Protein AF-A0A0T6AU82-F1 (afdb_monomer_lite)

InterPro domains:
  IPR011993 PH-like domain superfamily [G3DSA:2.30.29.30] (1-112)

Structure (mmCIF, N/CA/C/O backbone):
data_AF-A0A0T6AU82-F1
#
_entry.id   AF-A0A0T6AU82-F1
#
loop_
_atom_site.group_PDB
_atom_site.id
_atom_site.type_symbol
_atom_site.label_atom_id
_atom_site.label_alt_id
_atom_site.label_comp_id
_atom_site.label_asym_id
_atom_site.label_entity_id
_atom_site.label_seq_id
_atom_site.pdbx_PDB_ins_code
_atom_site.Cartn_x
_atom_site.Cartn_y
_atom_site.Cartn_z
_atom_site.occupancy
_atom_site.B_iso_or_equiv
_atom_site.auth_seq_id
_atom_site.auth_comp_id
_atom_site.auth_asym_id
_atom_site.auth_atom_id
_atom_site.pdbx_PDB_model_num
ATOM 1 N N . MET A 1 1 ? 14.888 -5.919 2.554 1.00 92.94 1 MET A N 1
ATOM 2 C CA . MET A 1 1 ? 14.999 -5.462 3.966 1.00 92.94 1 MET A CA 1
ATOM 3 C C . MET A 1 1 ? 13.628 -5.002 4.435 1.00 92.94 1 MET A C 1
ATOM 5 O O . MET A 1 1 ? 13.027 -4.230 3.708 1.00 92.94 1 MET A O 1
ATOM 9 N N . ILE A 1 2 ? 13.116 -5.459 5.585 1.00 97.19 2 ILE A N 1
ATOM 10 C CA . ILE A 1 2 ? 11.832 -4.956 6.120 1.00 97.19 2 ILE A CA 1
ATOM 11 C C . ILE A 1 2 ? 12.052 -3.552 6.692 1.00 97.19 2 ILE A C 1
ATOM 13 O O . ILE A 1 2 ? 12.972 -3.360 7.482 1.00 97.19 2 ILE A O 1
ATOM 17 N N . MET A 1 3 ? 11.214 -2.602 6.285 1.00 97.94 3 MET A N 1
ATOM 18 C CA . MET A 1 3 ? 11.259 -1.193 6.695 1.00 97.94 3 MET A CA 1
ATOM 19 C C . MET A 1 3 ? 10.117 -0.839 7.655 1.00 97.94 3 MET A C 1
ATOM 21 O O . MET A 1 3 ? 10.288 -0.011 8.541 1.00 97.94 3 MET A O 1
ATOM 25 N N . PHE A 1 4 ? 8.966 -1.494 7.503 1.00 98.50 4 PHE A N 1
ATOM 26 C CA . PHE A 1 4 ? 7.801 -1.358 8.376 1.00 98.50 4 PHE A CA 1
ATOM 27 C C . PHE A 1 4 ? 7.084 -2.700 8.481 1.00 98.50 4 PHE A C 1
ATOM 29 O O . PHE A 1 4 ? 7.054 -3.446 7.502 1.00 98.50 4 PHE A O 1
ATOM 36 N N . LYS A 1 5 ? 6.491 -3.003 9.638 1.00 98.38 5 LYS A N 1
ATOM 37 C CA . LYS A 1 5 ? 5.640 -4.177 9.840 1.00 98.38 5 LYS A CA 1
ATOM 38 C C . LYS A 1 5 ? 4.655 -3.905 10.968 1.00 98.38 5 LYS A C 1
ATOM 40 O O . LYS A 1 5 ? 5.103 -3.611 12.068 1.00 98.38 5 LYS A O 1
ATOM 45 N N . GLU A 1 6 ? 3.362 -4.073 10.712 1.00 98.50 6 GLU A N 1
ATOM 46 C CA . GLU A 1 6 ? 2.322 -3.873 11.726 1.00 98.50 6 GLU A CA 1
ATOM 47 C C . GLU A 1 6 ? 1.063 -4.697 11.424 1.00 98.50 6 GLU A C 1
ATOM 49 O O . GLU A 1 6 ? 0.884 -5.198 10.308 1.00 98.50 6 GLU A O 1
ATOM 54 N N . ARG A 1 7 ? 0.183 -4.855 12.417 1.00 98.44 7 ARG A N 1
ATOM 55 C CA . ARG A 1 7 ? -1.144 -5.453 12.225 1.00 98.44 7 ARG A CA 1
ATOM 56 C C . ARG A 1 7 ? -2.155 -4.398 11.764 1.00 98.44 7 ARG A C 1
ATOM 58 O O . ARG A 1 7 ? -2.202 -3.296 12.304 1.00 98.44 7 ARG A O 1
ATOM 65 N N . CYS A 1 8 ? -3.000 -4.738 10.793 1.00 98.62 8 CYS A N 1
ATOM 66 C CA . CYS A 1 8 ? -4.079 -3.858 10.333 1.00 98.62 8 CYS A CA 1
ATOM 67 C C . CYS A 1 8 ? -5.270 -4.652 9.771 1.00 98.62 8 CYS A C 1
ATOM 69 O O . CYS A 1 8 ? -5.171 -5.852 9.493 1.00 98.62 8 CYS A O 1
ATOM 71 N N . ALA A 1 9 ? -6.399 -3.969 9.584 1.00 98.62 9 ALA A N 1
ATOM 72 C CA . ALA A 1 9 ? -7.504 -4.451 8.762 1.00 98.62 9 ALA A CA 1
ATOM 73 C C . ALA A 1 9 ? -7.366 -3.886 7.342 1.00 98.62 9 ALA A C 1
ATOM 75 O O . ALA A 1 9 ? -7.184 -2.681 7.176 1.00 98.62 9 ALA A O 1
ATOM 76 N N . LEU A 1 10 ? -7.447 -4.747 6.329 1.00 98.38 10 LEU A N 1
ATOM 77 C CA . LEU A 1 10 ? -7.410 -4.374 4.919 1.00 98.38 10 LEU A CA 1
ATOM 78 C C . LEU A 1 10 ? -8.828 -4.376 4.342 1.00 98.38 10 LEU A C 1
ATOM 80 O O . LEU A 1 10 ? -9.589 -5.327 4.534 1.00 98.38 10 LEU A O 1
ATOM 84 N N . SER A 1 11 ? -9.164 -3.328 3.601 1.00 98.31 11 SER A N 1
ATOM 85 C CA . SER A 1 11 ? -10.382 -3.217 2.797 1.00 98.31 11 SER A CA 1
ATOM 86 C C . SER A 1 11 ? -10.035 -2.803 1.370 1.00 98.31 11 SER A C 1
ATOM 88 O O . SER A 1 11 ? -8.985 -2.211 1.122 1.00 98.31 11 SER A O 1
ATOM 90 N N . GLU A 1 12 ? -10.925 -3.099 0.430 1.00 97.19 12 GLU A N 1
ATOM 91 C CA . GLU A 1 12 ? -10.808 -2.680 -0.965 1.00 97.19 12 GLU A CA 1
ATOM 92 C C . GLU A 1 12 ? -12.061 -1.940 -1.423 1.00 97.19 12 GLU A C 1
ATOM 94 O O . GLU A 1 12 ? -13.161 -2.198 -0.931 1.00 97.19 12 GLU A O 1
ATOM 99 N N . GLN A 1 13 ? -11.906 -1.011 -2.362 1.00 97.31 13 GLN A N 1
ATOM 100 C CA . GLN A 1 13 ? -13.049 -0.309 -2.931 1.00 97.31 13 GLN A CA 1
ATOM 101 C C . GLN A 1 13 ? -13.637 -1.109 -4.097 1.00 97.31 13 GLN A C 1
ATOM 103 O O . GLN A 1 13 ? -12.989 -1.285 -5.128 1.00 97.31 13 GLN A O 1
ATOM 108 N N . VAL A 1 14 ? -14.890 -1.538 -3.961 1.00 95.00 14 VAL A N 1
ATOM 109 C CA . VAL A 1 14 ? -15.662 -2.233 -4.999 1.00 95.00 14 VAL A CA 1
ATOM 110 C C . VAL A 1 14 ? -16.971 -1.481 -5.188 1.00 95.00 14 VAL A C 1
ATOM 112 O O . VAL A 1 14 ? -17.711 -1.288 -4.230 1.00 95.00 14 VAL A O 1
ATOM 115 N N . GLU A 1 15 ? -17.259 -1.046 -6.418 1.00 93.81 15 GLU A N 1
ATOM 116 C CA . GLU A 1 15 ? -18.493 -0.308 -6.753 1.00 93.81 15 GLU A CA 1
ATOM 117 C C . GLU A 1 15 ? -18.695 0.963 -5.898 1.00 93.81 15 GLU A C 1
ATOM 119 O O . GLU A 1 15 ? -19.812 1.328 -5.548 1.00 93.81 15 GLU A O 1
ATOM 124 N N . ASN A 1 16 ? -17.595 1.662 -5.591 1.00 92.12 16 ASN A N 1
ATOM 125 C CA . ASN A 1 16 ? -17.523 2.838 -4.706 1.00 92.12 16 ASN A CA 1
ATOM 126 C C . ASN A 1 16 ? -17.779 2.571 -3.213 1.00 92.12 16 ASN A C 1
ATOM 128 O O . ASN A 1 16 ? -17.798 3.521 -2.431 1.00 92.12 16 ASN A O 1
ATOM 132 N N . GLU A 1 17 ? -17.885 1.311 -2.795 1.00 96.12 17 GLU A N 1
ATOM 133 C CA . GLU A 1 17 ? -18.017 0.923 -1.391 1.00 96.12 17 GLU A CA 1
ATOM 134 C C . GLU A 1 17 ? -16.746 0.234 -0.888 1.00 96.12 17 GLU A C 1
ATOM 136 O O . GLU A 1 17 ? -16.143 -0.575 -1.592 1.00 96.12 17 GLU A O 1
ATOM 141 N N . TRP A 1 18 ? -16.337 0.538 0.345 1.00 97.19 18 TRP A N 1
ATOM 142 C CA . TRP A 1 18 ? -15.238 -0.167 1.004 1.00 97.19 18 TRP A CA 1
ATOM 143 C C . TRP A 1 18 ? -15.731 -1.512 1.529 1.00 97.19 18 TRP A C 1
ATOM 145 O O . TRP A 1 18 ? -16.569 -1.563 2.431 1.00 97.19 18 TRP A O 1
ATOM 155 N N . LYS A 1 19 ? -15.207 -2.602 0.967 1.00 97.81 19 LYS A N 1
ATOM 156 C CA . LYS A 1 19 ? -15.513 -3.971 1.384 1.00 97.81 19 LYS A CA 1
ATOM 157 C C . LYS A 1 19 ? -14.326 -4.545 2.163 1.00 97.81 19 LYS A C 1
ATOM 159 O O . LYS A 1 19 ? -13.186 -4.405 1.713 1.00 97.81 19 LYS A O 1
ATOM 164 N N . PRO A 1 20 ? -14.562 -5.181 3.325 1.00 97.81 20 PRO A N 1
ATOM 165 C CA . PRO A 1 20 ? -13.488 -5.785 4.100 1.00 97.81 20 PRO A CA 1
ATOM 166 C C . PRO A 1 20 ? -12.862 -6.946 3.321 1.00 97.81 20 PRO A C 1
ATOM 168 O O . PRO A 1 20 ? -13.578 -7.790 2.784 1.00 97.81 20 PRO A O 1
ATOM 171 N N . VAL A 1 21 ? -11.530 -6.992 3.290 1.00 96.38 21 VAL A N 1
ATOM 172 C CA . VAL A 1 21 ? -10.755 -8.091 2.699 1.00 96.38 21 VAL A CA 1
ATOM 173 C C . VAL A 1 21 ? -10.372 -9.083 3.794 1.00 96.38 21 VAL A C 1
ATOM 175 O O . VAL A 1 21 ? -10.815 -10.226 3.773 1.00 96.38 21 VAL A O 1
ATOM 178 N N . SER A 1 22 ? -9.563 -8.646 4.765 1.00 97.94 22 SER A N 1
ATOM 179 C CA . SER A 1 22 ? -9.156 -9.447 5.928 1.00 97.94 22 SER A CA 1
ATOM 180 C C . SER A 1 22 ? -8.466 -8.573 6.980 1.00 97.94 22 SER A C 1
ATOM 182 O O . SER A 1 22 ? -8.049 -7.454 6.692 1.00 97.94 22 SER A O 1
ATOM 184 N N . SER A 1 23 ? -8.274 -9.109 8.183 1.00 98.19 23 SER A N 1
ATOM 185 C CA . SER A 1 23 ? -7.271 -8.617 9.135 1.00 98.19 23 SER A CA 1
ATOM 186 C C . SER A 1 23 ? -5.997 -9.448 9.023 1.00 98.19 23 SER A C 1
ATOM 188 O O . SER A 1 23 ? -6.044 -10.630 8.675 1.00 98.19 23 SER A O 1
ATOM 190 N N . GLY A 1 24 ? -4.853 -8.827 9.285 1.00 98.38 24 GLY A N 1
ATOM 191 C CA . GLY A 1 24 ? -3.575 -9.484 9.061 1.00 98.38 24 GLY A CA 1
ATOM 192 C C . GLY A 1 24 ? -2.386 -8.575 9.311 1.00 98.38 24 GLY A C 1
ATOM 193 O O . GLY A 1 24 ? -2.481 -7.582 10.032 1.00 98.38 24 GLY A O 1
ATOM 194 N N . THR A 1 25 ? -1.253 -8.945 8.729 1.00 98.62 25 THR A N 1
ATOM 195 C CA . THR A 1 25 ? 0.005 -8.209 8.856 1.00 98.62 25 THR A CA 1
ATOM 196 C C . THR A 1 25 ? 0.330 -7.510 7.548 1.00 98.62 25 THR A C 1
ATOM 198 O O . THR A 1 25 ? 0.406 -8.163 6.507 1.00 98.62 25 THR A O 1
ATOM 201 N N . ILE A 1 26 ? 0.588 -6.207 7.621 1.00 98.62 26 ILE A N 1
ATOM 202 C CA . ILE A 1 26 ? 1.123 -5.410 6.519 1.00 98.62 26 ILE A CA 1
ATOM 203 C C . ILE A 1 26 ? 2.604 -5.128 6.759 1.00 98.62 26 ILE A C 1
ATOM 205 O O . ILE A 1 26 ? 3.030 -4.917 7.896 1.00 98.62 26 ILE A O 1
ATOM 209 N N . PHE A 1 27 ? 3.407 -5.117 5.703 1.00 97.44 27 PHE A N 1
ATOM 210 C CA . PHE A 1 27 ? 4.796 -4.686 5.776 1.00 97.44 27 PHE A CA 1
ATOM 211 C C . PHE A 1 27 ? 5.227 -3.944 4.517 1.00 97.44 27 PHE A C 1
ATOM 213 O O . PHE A 1 27 ? 4.763 -4.234 3.416 1.00 97.44 27 PHE A O 1
ATOM 220 N N . ILE A 1 28 ? 6.148 -2.998 4.702 1.00 98.50 28 ILE A N 1
ATOM 221 C CA . ILE A 1 28 ? 6.897 -2.371 3.612 1.00 98.50 28 ILE A CA 1
ATOM 222 C C . ILE A 1 28 ? 8.301 -2.948 3.638 1.00 98.50 28 ILE A C 1
ATOM 224 O O . ILE A 1 28 ? 8.930 -3.018 4.700 1.00 98.50 28 ILE A O 1
ATOM 228 N N . TYR A 1 29 ? 8.802 -3.369 2.483 1.00 98.19 29 TYR A N 1
ATOM 229 C CA . TYR A 1 29 ? 10.158 -3.880 2.367 1.00 98.19 29 TYR A CA 1
ATOM 230 C C . TYR A 1 29 ? 10.853 -3.395 1.101 1.00 98.19 29 TYR A C 1
ATOM 232 O O . TYR A 1 29 ? 10.232 -3.221 0.057 1.00 98.19 29 TYR A O 1
ATOM 240 N N . TYR A 1 30 ? 12.168 -3.226 1.209 1.00 97.50 30 TYR A N 1
ATOM 241 C CA . TYR A 1 30 ? 13.058 -3.016 0.076 1.00 97.50 30 TYR A CA 1
ATOM 242 C C . TYR A 1 30 ? 13.340 -4.343 -0.634 1.00 97.50 30 TYR A C 1
ATOM 244 O O . TYR A 1 30 ? 13.784 -5.308 0.010 1.00 97.50 30 TYR A O 1
ATOM 252 N N . ASP A 1 31 ? 13.076 -4.362 -1.935 1.00 95.56 31 ASP A N 1
ATOM 253 C CA . ASP A 1 31 ? 13.262 -5.464 -2.868 1.00 95.56 31 ASP A CA 1
ATOM 254 C C . ASP A 1 31 ? 14.539 -5.223 -3.687 1.00 95.56 31 ASP A C 1
ATOM 256 O O . ASP A 1 31 ? 14.605 -4.338 -4.541 1.00 95.56 31 ASP A O 1
ATOM 260 N N . ASN A 1 32 ? 15.570 -6.020 -3.397 1.00 94.12 32 ASN A N 1
ATOM 261 C CA . ASN A 1 32 ? 16.891 -5.876 -4.007 1.00 94.12 32 ASN A CA 1
ATOM 262 C C . ASN A 1 32 ? 16.913 -6.255 -5.495 1.00 94.12 32 ASN A C 1
ATOM 264 O O . ASN A 1 32 ? 17.872 -5.899 -6.172 1.00 94.12 32 ASN A O 1
ATOM 268 N N . GLU A 1 33 ? 15.925 -7.003 -5.995 1.00 91.94 33 GLU A N 1
ATOM 269 C CA . GLU A 1 33 ? 15.915 -7.446 -7.396 1.00 91.94 33 GLU A CA 1
ATOM 270 C C . GLU A 1 33 ? 15.528 -6.307 -8.339 1.00 91.94 33 GLU A C 1
ATOM 272 O O . GLU A 1 33 ? 16.062 -6.194 -9.440 1.00 91.94 33 GLU A O 1
ATOM 277 N N . ILE A 1 34 ? 14.631 -5.437 -7.877 1.00 90.56 34 ILE A N 1
ATOM 278 C CA . ILE A 1 34 ? 14.127 -4.283 -8.631 1.00 90.56 34 ILE A CA 1
ATOM 279 C C . ILE A 1 34 ? 14.660 -2.948 -8.099 1.00 90.56 34 ILE A C 1
ATOM 281 O O . ILE A 1 34 ? 14.284 -1.897 -8.606 1.00 90.56 34 ILE A O 1
ATOM 285 N N . TYR A 1 35 ? 15.496 -2.985 -7.057 1.00 93.94 35 TYR A N 1
ATOM 286 C CA . TYR A 1 35 ? 16.026 -1.818 -6.343 1.00 93.94 35 TYR A CA 1
ATOM 287 C C . TYR A 1 35 ? 14.949 -0.839 -5.832 1.00 93.94 35 TYR A C 1
ATOM 289 O O . TYR A 1 35 ? 15.209 0.349 -5.640 1.00 93.94 35 TYR A O 1
ATOM 297 N N . GLY A 1 36 ? 13.747 -1.353 -5.568 1.00 96.12 36 GLY A N 1
ATOM 298 C CA . GLY A 1 36 ? 12.558 -0.595 -5.183 1.00 96.12 36 GLY A CA 1
ATOM 299 C C . GLY A 1 36 ? 11.948 -1.086 -3.875 1.00 96.12 36 GLY A C 1
ATOM 300 O O . GLY A 1 36 ? 12.542 -1.880 -3.146 1.00 96.12 36 GLY A O 1
ATOM 301 N N . THR A 1 37 ? 10.738 -0.626 -3.564 1.00 97.81 37 THR A N 1
ATOM 302 C CA . THR A 1 37 ? 10.022 -1.040 -2.349 1.00 97.81 37 THR A CA 1
ATOM 303 C C . THR A 1 37 ? 8.638 -1.579 -2.664 1.00 97.81 37 THR A C 1
ATOM 305 O O . THR A 1 37 ? 8.020 -1.218 -3.664 1.00 97.81 37 THR A O 1
ATOM 308 N N . ARG A 1 38 ? 8.152 -2.472 -1.805 1.00 97.38 38 ARG A N 1
ATOM 309 C CA . ARG A 1 38 ? 6.839 -3.100 -1.940 1.00 97.38 38 ARG A CA 1
ATOM 310 C C . ARG A 1 38 ? 6.041 -2.990 -0.654 1.00 97.38 38 ARG A C 1
ATOM 312 O O . ARG A 1 38 ? 6.612 -3.117 0.430 1.00 97.38 38 ARG A O 1
ATOM 319 N N . ILE A 1 39 ? 4.730 -2.821 -0.794 1.00 98.06 39 ILE A N 1
ATOM 320 C CA . ILE A 1 39 ? 3.749 -3.050 0.271 1.00 98.06 39 ILE A CA 1
ATOM 321 C C . ILE A 1 39 ? 3.255 -4.485 0.112 1.00 98.06 39 ILE A C 1
ATOM 323 O O . ILE A 1 39 ? 2.872 -4.900 -0.979 1.00 98.06 39 ILE A O 1
ATOM 327 N N . ASN A 1 40 ? 3.251 -5.257 1.189 1.00 97.31 40 ASN A N 1
ATOM 328 C CA . ASN A 1 40 ? 2.681 -6.595 1.193 1.00 97.31 40 ASN A CA 1
ATOM 329 C C . ASN A 1 40 ? 1.737 -6.755 2.375 1.00 97.31 40 ASN A C 1
ATOM 331 O O . ASN A 1 40 ? 2.027 -6.273 3.470 1.00 97.31 40 ASN A O 1
ATOM 335 N N . PHE A 1 41 ? 0.624 -7.441 2.144 1.00 98.06 41 PHE A N 1
ATOM 336 C CA . PHE A 1 41 ? -0.318 -7.808 3.189 1.00 98.06 41 PHE A CA 1
ATOM 337 C C . PHE A 1 41 ? -0.614 -9.301 3.119 1.00 98.06 41 PHE A C 1
ATOM 339 O O . PHE A 1 41 ? -0.993 -9.814 2.058 1.00 98.06 41 PHE A O 1
ATOM 346 N N . SER A 1 42 ? -0.542 -9.952 4.278 1.00 97.62 42 SER A N 1
ATOM 347 C CA . SER A 1 42 ? -0.971 -11.335 4.463 1.00 97.62 42 SER A CA 1
ATOM 348 C C . SER A 1 42 ? -1.978 -11.450 5.595 1.00 97.62 42 SER A C 1
ATOM 350 O O . SER A 1 42 ? -1.839 -10.785 6.624 1.00 97.62 42 SER A O 1
ATOM 352 N N . ASP A 1 43 ? -2.970 -12.318 5.425 1.00 97.44 43 ASP A N 1
ATOM 353 C CA . ASP A 1 43 ? -3.901 -12.665 6.498 1.00 97.44 43 ASP A CA 1
ATOM 354 C C . ASP A 1 43 ? -3.240 -13.522 7.599 1.00 97.44 43 ASP A C 1
ATOM 356 O O . ASP A 1 43 ? -2.061 -13.883 7.531 1.00 97.44 43 ASP A O 1
ATOM 360 N N . ASP A 1 44 ? -4.007 -13.871 8.633 1.00 95.94 44 ASP A N 1
ATOM 361 C CA . ASP A 1 44 ? -3.532 -14.718 9.738 1.00 95.94 44 ASP A CA 1
ATOM 362 C C . ASP A 1 44 ? -3.211 -16.169 9.316 1.00 95.94 44 ASP A C 1
ATOM 364 O O . ASP A 1 44 ? -2.554 -16.904 10.057 1.00 95.94 44 ASP A O 1
ATOM 368 N N . CYS A 1 45 ? -3.632 -16.590 8.119 1.00 96.12 45 CYS A N 1
ATOM 369 C CA . CYS A 1 45 ? -3.263 -17.865 7.506 1.00 96.12 45 CYS A CA 1
ATOM 370 C C . CYS A 1 45 ? -1.991 -17.760 6.642 1.00 96.12 45 CYS A C 1
ATOM 372 O O . CYS A 1 45 ? -1.571 -18.760 6.058 1.00 96.12 45 CYS A O 1
ATOM 374 N N . ASN A 1 46 ? -1.342 -16.591 6.609 1.00 93.50 46 ASN A N 1
ATOM 375 C CA . ASN A 1 46 ? -0.201 -16.248 5.756 1.00 93.50 46 ASN A CA 1
ATOM 376 C C . ASN A 1 46 ? -0.511 -16.276 4.248 1.00 93.50 46 ASN A C 1
ATOM 378 O O . ASN A 1 46 ? 0.405 -16.409 3.434 1.00 93.50 46 ASN A O 1
ATOM 382 N N . VAL A 1 47 ? -1.780 -16.138 3.859 1.00 95.25 47 VAL A N 1
ATOM 383 C CA . VAL A 1 47 ? -2.165 -15.956 2.457 1.00 95.25 47 VAL A CA 1
ATOM 384 C C . VAL A 1 47 ? -1.901 -14.505 2.074 1.00 95.25 47 VAL A C 1
ATOM 386 O O . VAL A 1 47 ? -2.413 -13.589 2.713 1.00 95.25 47 VAL A O 1
ATOM 389 N N . VAL A 1 48 ? -1.106 -14.292 1.023 1.00 94.81 48 VAL A N 1
ATOM 390 C CA . VAL A 1 48 ? -0.803 -12.954 0.496 1.00 94.81 48 VAL A CA 1
ATOM 391 C C . VAL A 1 48 ? -2.015 -12.424 -0.268 1.00 94.81 48 VAL A C 1
ATOM 393 O O . VAL A 1 48 ? -2.397 -12.982 -1.295 1.00 94.81 48 VAL A O 1
ATOM 396 N N . LEU A 1 49 ? -2.602 -11.328 0.211 1.00 95.06 49 LEU A N 1
ATOM 397 C CA . LEU A 1 49 ? -3.795 -10.701 -0.384 1.00 95.06 49 LEU A CA 1
ATOM 398 C C . LEU A 1 49 ? -3.497 -9.350 -1.049 1.00 95.06 49 LEU A C 1
ATOM 400 O O . LEU A 1 49 ? -4.333 -8.826 -1.793 1.00 95.06 49 LEU A O 1
ATOM 404 N N . SER A 1 50 ? -2.306 -8.798 -0.805 1.00 95.19 50 SER A N 1
ATOM 405 C CA . SER A 1 50 ? -1.779 -7.631 -1.510 1.00 95.19 50 SER A CA 1
ATOM 406 C C . SER A 1 50 ? -0.265 -7.737 -1.678 1.00 95.19 50 SER A C 1
ATOM 408 O O . SER A 1 50 ? 0.445 -8.197 -0.781 1.00 95.19 50 SER A O 1
ATOM 410 N N . ASN A 1 51 ? 0.210 -7.325 -2.849 1.00 95.12 51 ASN A N 1
ATOM 411 C CA . ASN A 1 51 ? 1.620 -7.181 -3.185 1.00 95.12 51 ASN A CA 1
ATOM 412 C C . ASN A 1 51 ? 1.744 -6.014 -4.165 1.00 95.12 51 ASN A C 1
ATOM 414 O O . ASN A 1 51 ? 1.665 -6.199 -5.382 1.00 95.12 51 ASN A O 1
ATOM 418 N N . THR A 1 52 ? 1.886 -4.823 -3.600 1.00 95.56 52 THR A N 1
ATOM 419 C CA . THR A 1 52 ? 1.982 -3.554 -4.308 1.00 95.56 52 THR A CA 1
ATOM 420 C C . THR A 1 52 ? 3.440 -3.204 -4.565 1.00 95.56 52 THR A C 1
ATOM 422 O O . THR A 1 52 ? 4.236 -3.188 -3.625 1.00 95.56 52 THR A O 1
ATOM 425 N N . LEU A 1 53 ? 3.796 -2.847 -5.797 1.00 96.00 53 LEU A N 1
ATOM 426 C CA . LEU A 1 53 ? 5.041 -2.129 -6.069 1.00 96.00 53 LEU A CA 1
ATOM 427 C C . LEU A 1 53 ? 4.830 -0.638 -5.783 1.00 96.00 53 LEU A C 1
ATOM 429 O O . LEU A 1 53 ? 3.896 -0.043 -6.307 1.00 96.00 53 LEU A O 1
ATOM 433 N N . ILE A 1 54 ? 5.686 -0.022 -4.964 1.00 97.44 54 ILE A N 1
ATOM 434 C CA . ILE A 1 54 ? 5.670 1.434 -4.794 1.00 97.44 54 ILE A CA 1
ATOM 435 C C . ILE A 1 54 ? 6.427 2.047 -5.977 1.00 97.44 54 ILE A C 1
ATOM 437 O O . ILE A 1 54 ? 7.649 1.924 -6.065 1.00 97.44 54 ILE A O 1
ATOM 441 N N . GLY A 1 55 ? 5.688 2.685 -6.882 1.00 96.31 55 GLY A N 1
ATOM 442 C CA . GLY A 1 55 ? 6.209 3.454 -8.010 1.00 96.31 55 GLY A CA 1
ATOM 443 C C . GLY A 1 55 ? 5.942 4.954 -7.872 1.00 96.31 55 GLY A C 1
ATOM 444 O O . GLY A 1 55 ? 5.260 5.411 -6.954 1.00 96.31 55 GLY A O 1
ATOM 445 N N . LEU A 1 56 ? 6.448 5.733 -8.828 1.00 95.75 56 LEU A N 1
ATOM 446 C CA . LEU A 1 56 ? 6.282 7.191 -8.907 1.00 95.75 56 LEU A CA 1
ATOM 447 C C . LEU A 1 56 ? 4.821 7.650 -8.991 1.00 95.75 56 LEU A C 1
ATOM 449 O O . LEU A 1 56 ? 4.484 8.760 -8.586 1.00 95.75 56 LEU A O 1
ATOM 453 N N . ASN A 1 57 ? 3.962 6.802 -9.547 1.00 94.00 57 ASN A N 1
ATOM 454 C CA . ASN A 1 57 ? 2.530 7.022 -9.711 1.00 94.00 57 ASN A CA 1
ATOM 455 C C . ASN A 1 57 ? 1.688 6.356 -8.613 1.00 94.00 57 ASN A C 1
ATOM 457 O O . ASN A 1 57 ? 0.461 6.423 -8.674 1.00 94.00 57 ASN A O 1
ATOM 461 N N . THR A 1 58 ? 2.311 5.715 -7.621 1.00 94.44 58 THR A N 1
ATOM 462 C CA . THR A 1 58 ? 1.586 5.229 -6.449 1.00 94.44 58 THR A CA 1
ATOM 463 C C . THR A 1 58 ? 1.259 6.420 -5.557 1.00 94.44 58 THR A C 1
ATOM 465 O O . THR A 1 58 ? 2.147 7.087 -5.027 1.00 94.44 58 THR A O 1
ATOM 468 N N . GLU A 1 59 ? -0.027 6.683 -5.353 1.00 93.06 59 GLU A N 1
ATOM 469 C CA . GLU A 1 59 ? -0.491 7.737 -4.455 1.00 93.06 59 GLU A CA 1
ATOM 470 C C . GLU A 1 59 ? -1.077 7.124 -3.185 1.00 93.06 59 GLU A C 1
ATOM 472 O O . GLU A 1 59 ? -1.945 6.253 -3.252 1.00 93.06 59 GLU A O 1
ATOM 477 N N . MET A 1 60 ? -0.639 7.614 -2.022 1.00 98.00 60 MET A N 1
ATOM 478 C CA . MET A 1 60 ? -1.220 7.270 -0.726 1.00 98.00 60 MET A CA 1
ATOM 479 C C . MET A 1 60 ? -1.749 8.523 -0.033 1.00 98.00 60 MET A C 1
ATOM 481 O O . MET A 1 60 ? -1.111 9.576 -0.042 1.00 98.00 60 MET A O 1
ATOM 485 N N . LYS A 1 61 ? -2.909 8.393 0.606 1.00 98.25 61 LYS A N 1
ATOM 486 C CA . LYS A 1 61 ? -3.500 9.388 1.504 1.00 98.25 61 LYS A CA 1
ATOM 487 C C . LYS A 1 61 ? -3.600 8.793 2.901 1.00 98.25 61 LYS A C 1
ATOM 489 O O . LYS A 1 61 ? -3.913 7.614 3.036 1.00 98.25 61 LYS A O 1
ATOM 494 N N . ILE A 1 62 ? -3.393 9.621 3.917 1.00 98.44 62 ILE A N 1
ATOM 495 C CA . ILE A 1 62 ? -3.578 9.265 5.325 1.00 98.44 62 ILE A CA 1
ATOM 496 C C . ILE A 1 62 ? -4.667 10.143 5.948 1.00 98.44 62 ILE A C 1
ATOM 498 O O . ILE A 1 62 ? -4.759 11.338 5.660 1.00 98.44 62 ILE A O 1
ATOM 502 N N . SER A 1 63 ? -5.504 9.545 6.792 1.00 98.12 63 SER A N 1
ATOM 503 C CA . SER A 1 63 ? -6.461 10.242 7.648 1.00 98.12 63 SER A CA 1
ATOM 504 C C . SER A 1 63 ? -6.648 9.442 8.934 1.00 98.12 63 SER A C 1
ATOM 506 O O . SER A 1 63 ? -7.087 8.296 8.876 1.00 98.12 63 SER A O 1
ATOM 508 N N . GLN A 1 64 ? -6.313 10.040 10.083 1.00 97.81 64 GLN A N 1
ATOM 509 C CA . GLN A 1 64 ? -6.313 9.350 11.380 1.00 97.81 64 GLN A CA 1
ATOM 510 C C . GLN A 1 64 ? -5.470 8.063 11.307 1.00 97.81 64 GLN A C 1
ATOM 512 O O . GLN A 1 64 ? -4.338 8.079 10.833 1.00 97.81 64 GLN A O 1
ATOM 517 N N . ASN A 1 65 ? -6.040 6.935 11.717 1.00 98.56 65 ASN A N 1
ATOM 518 C CA . ASN A 1 65 ? -5.432 5.612 11.703 1.00 98.56 65 ASN A CA 1
ATOM 519 C C . ASN A 1 65 ? -5.597 4.871 10.362 1.00 98.56 65 ASN A C 1
ATOM 521 O O . ASN A 1 65 ? -5.452 3.648 10.321 1.00 98.56 65 ASN A O 1
ATOM 525 N N . VAL A 1 66 ? -5.942 5.565 9.274 1.00 98.69 66 VAL A N 1
ATOM 526 C CA . VAL A 1 66 ? -6.271 4.944 7.986 1.00 98.69 66 VAL A CA 1
ATOM 527 C C . VAL A 1 66 ? -5.382 5.471 6.864 1.00 98.69 66 VAL A C 1
ATOM 529 O O . VAL A 1 66 ? -5.340 6.673 6.603 1.00 98.69 66 VAL A O 1
ATOM 532 N N . CYS A 1 67 ? -4.749 4.554 6.131 1.00 98.75 67 CYS A N 1
ATOM 533 C CA . CYS A 1 67 ? -4.013 4.845 4.901 1.00 98.75 67 CYS A CA 1
ATOM 534 C C . CYS A 1 67 ? -4.726 4.224 3.699 1.00 98.75 67 CYS A C 1
ATOM 536 O O . CYS A 1 67 ? -5.114 3.060 3.733 1.00 98.75 67 CYS A O 1
ATOM 538 N N . THR A 1 68 ? -4.909 4.998 2.632 1.00 98.56 68 THR A N 1
ATOM 539 C CA . THR A 1 68 ? -5.575 4.576 1.391 1.00 98.56 68 THR A CA 1
ATOM 540 C C . THR A 1 68 ? -4.641 4.791 0.213 1.00 98.56 68 THR A C 1
ATOM 542 O O . THR A 1 68 ? -4.083 5.880 0.096 1.00 98.56 68 THR A O 1
ATOM 545 N N . TRP A 1 69 ? -4.483 3.799 -0.661 1.00 97.75 69 TRP A N 1
ATOM 546 C CA . TRP A 1 69 ? -3.654 3.915 -1.861 1.00 97.75 69 TRP A CA 1
ATOM 547 C C . TRP A 1 69 ? -4.290 3.248 -3.076 1.00 97.75 69 TRP A C 1
ATOM 549 O O . TRP A 1 69 ? -5.126 2.351 -2.952 1.00 97.75 69 TRP A O 1
ATOM 559 N N . THR A 1 70 ? -3.868 3.703 -4.252 1.00 94.31 70 THR A N 1
ATOM 560 C CA . THR A 1 70 ? -4.236 3.121 -5.544 1.00 94.31 70 THR A CA 1
ATOM 561 C C . THR A 1 70 ? -2.974 2.639 -6.235 1.00 94.31 70 THR A C 1
ATOM 563 O O . THR A 1 70 ? -2.028 3.412 -6.396 1.00 94.31 70 THR A O 1
ATOM 566 N N . ALA A 1 71 ? -2.950 1.367 -6.624 1.00 90.25 71 ALA A N 1
ATOM 567 C CA . ALA A 1 71 ? -1.789 0.755 -7.258 1.00 90.25 71 ALA A CA 1
ATOM 568 C C . ALA A 1 71 ? -2.156 -0.499 -8.060 1.00 90.25 71 ALA A C 1
ATOM 570 O O . ALA A 1 71 ? -3.274 -1.018 -7.943 1.00 90.25 71 ALA A O 1
ATOM 571 N N . VAL A 1 72 ? -1.208 -0.987 -8.860 1.00 90.75 72 VAL A N 1
ATOM 572 C CA . VAL A 1 72 ? -1.289 -2.293 -9.506 1.00 90.75 72 VAL A CA 1
ATOM 573 C C . VAL A 1 72 ? -0.941 -3.355 -8.474 1.00 90.75 72 VAL A C 1
ATOM 575 O O . VAL A 1 72 ? 0.183 -3.478 -7.990 1.00 90.75 72 VAL A O 1
ATOM 578 N N . GLU A 1 73 ? -1.935 -4.162 -8.140 1.00 89.06 73 GLU A N 1
ATOM 579 C CA . GLU A 1 73 ? -1.749 -5.314 -7.278 1.00 89.06 73 GLU A CA 1
ATOM 580 C C . GLU A 1 73 ? -1.277 -6.503 -8.097 1.00 89.06 73 GLU A C 1
ATOM 582 O O . GLU A 1 73 ? -1.856 -6.788 -9.141 1.00 89.06 73 GLU A O 1
ATOM 587 N N . ALA A 1 74 ? -0.261 -7.206 -7.592 1.00 86.50 74 ALA A N 1
ATOM 588 C CA . ALA A 1 74 ? 0.284 -8.428 -8.187 1.00 86.50 74 ALA A CA 1
ATOM 589 C C . ALA A 1 74 ? 0.025 -9.681 -7.325 1.00 86.50 74 ALA A C 1
ATOM 591 O O . ALA A 1 74 ? 0.686 -10.712 -7.480 1.00 86.50 74 ALA A O 1
ATOM 592 N N . ALA A 1 75 ? -0.903 -9.608 -6.368 1.00 82.75 75 ALA A N 1
ATOM 593 C CA . ALA A 1 75 ? -1.300 -10.772 -5.582 1.00 82.75 75 ALA A CA 1
ATOM 594 C C . ALA A 1 75 ? -2.032 -11.804 -6.465 1.00 82.75 75 ALA A C 1
ATOM 596 O O . ALA A 1 75 ? -2.782 -11.448 -7.372 1.00 82.75 75 ALA A O 1
ATOM 597 N N . ASN A 1 76 ? -1.833 -13.097 -6.190 1.00 76.81 76 ASN A N 1
ATOM 598 C CA . ASN A 1 76 ? -2.468 -14.214 -6.910 1.00 76.81 76 ASN A CA 1
ATOM 599 C C . ASN A 1 76 ? -2.182 -14.282 -8.425 1.00 76.81 76 ASN A C 1
ATOM 601 O O . ASN A 1 76 ? -2.994 -14.821 -9.174 1.00 76.81 76 ASN A O 1
ATOM 605 N N . ASN A 1 77 ? -1.027 -13.777 -8.880 1.00 74.81 77 ASN A N 1
ATOM 606 C CA . ASN A 1 77 ? -0.620 -13.756 -10.297 1.00 74.81 77 ASN A CA 1
ATOM 607 C C . ASN A 1 77 ? -1.583 -12.991 -11.224 1.00 74.81 77 ASN A C 1
ATOM 609 O O . ASN A 1 77 ? -1.586 -13.217 -12.434 1.00 74.81 77 ASN A O 1
ATOM 613 N N . LEU A 1 78 ? -2.400 -12.093 -10.672 1.00 8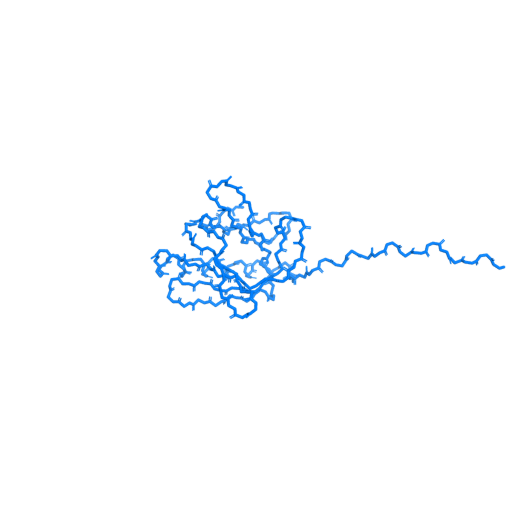0.69 78 LEU A N 1
ATOM 614 C CA . LEU A 1 78 ? -3.267 -11.203 -11.434 1.00 80.69 78 LEU A CA 1
ATOM 615 C C . LEU A 1 78 ? -2.783 -9.772 -11.232 1.00 80.69 78 LEU A C 1
ATOM 617 O O . LEU A 1 78 ? -2.668 -9.331 -10.094 1.00 80.69 78 LEU A O 1
ATOM 621 N N . TYR A 1 79 ? -2.521 -9.069 -12.334 1.00 88.62 79 TYR A N 1
ATOM 622 C CA . TYR A 1 79 ? -2.149 -7.657 -12.329 1.00 88.62 79 TYR A CA 1
ATOM 623 C C . TYR A 1 79 ? -3.389 -6.805 -12.562 1.00 88.62 79 TYR A C 1
ATOM 625 O O . TYR A 1 79 ? -3.949 -6.807 -13.659 1.00 88.62 79 TYR A O 1
ATOM 633 N N . GLN A 1 80 ? -3.835 -6.088 -11.535 1.00 90.94 80 GLN A N 1
ATOM 634 C CA . GLN A 1 80 ? -5.015 -5.230 -11.633 1.00 90.94 80 GLN A CA 1
ATOM 635 C C . GLN A 1 80 ? -4.903 -4.005 -10.733 1.00 90.94 80 GLN A C 1
ATOM 637 O O . GLN A 1 80 ? -4.369 -4.081 -9.628 1.00 90.94 80 GLN A O 1
ATOM 642 N N . TRP A 1 81 ? -5.461 -2.884 -11.188 1.00 91.62 81 TRP A N 1
ATOM 643 C CA . TRP A 1 81 ? -5.601 -1.693 -10.356 1.00 91.62 81 TRP A CA 1
ATOM 644 C C . TRP A 1 81 ? -6.593 -1.951 -9.225 1.00 91.62 81 TRP A C 1
ATOM 646 O O . TRP A 1 81 ? -7.736 -2.339 -9.475 1.00 91.62 81 TRP A O 1
ATOM 656 N N . ARG A 1 82 ? -6.168 -1.712 -7.984 1.00 93.88 82 ARG A N 1
ATOM 657 C CA . ARG A 1 82 ? -7.033 -1.760 -6.799 1.00 93.88 82 ARG A CA 1
ATOM 658 C C . ARG A 1 82 ? -6.880 -0.484 -5.987 1.00 93.88 82 ARG A C 1
ATOM 660 O O . ARG A 1 82 ? -5.795 0.086 -5.893 1.00 93.88 82 ARG A O 1
ATOM 667 N N . ASN A 1 83 ? -7.987 -0.074 -5.379 1.00 96.44 83 ASN A N 1
ATOM 668 C CA . ASN A 1 83 ? -8.008 0.933 -4.326 1.00 96.44 83 ASN A CA 1
ATOM 669 C C . ASN A 1 83 ? -8.049 0.187 -2.998 1.00 96.44 83 ASN A C 1
ATOM 671 O O . ASN A 1 83 ? -9.036 -0.494 -2.709 1.00 96.44 83 ASN A O 1
ATOM 675 N N . LEU A 1 84 ? -6.977 0.290 -2.223 1.00 97.75 84 LEU A N 1
ATOM 676 C CA . LEU A 1 84 ? -6.802 -0.412 -0.960 1.00 97.75 84 LEU A CA 1
ATOM 677 C C . LEU A 1 84 ? -6.800 0.564 0.207 1.00 97.75 84 LEU A C 1
ATOM 679 O O . LEU A 1 84 ? -6.375 1.712 0.083 1.00 97.75 84 LEU A O 1
ATOM 683 N N . GLN A 1 85 ? -7.272 0.081 1.349 1.00 98.44 85 GLN A N 1
ATOM 684 C CA . GLN A 1 85 ? -7.329 0.821 2.595 1.00 98.44 85 GLN A CA 1
ATOM 685 C C . GLN A 1 85 ? -6.835 -0.061 3.740 1.00 98.44 85 GLN A C 1
ATOM 687 O O . GLN A 1 85 ? -7.384 -1.136 3.973 1.00 98.44 85 GLN A O 1
ATOM 692 N N . ALA A 1 86 ? -5.830 0.414 4.473 1.00 98.69 86 ALA A N 1
ATOM 693 C 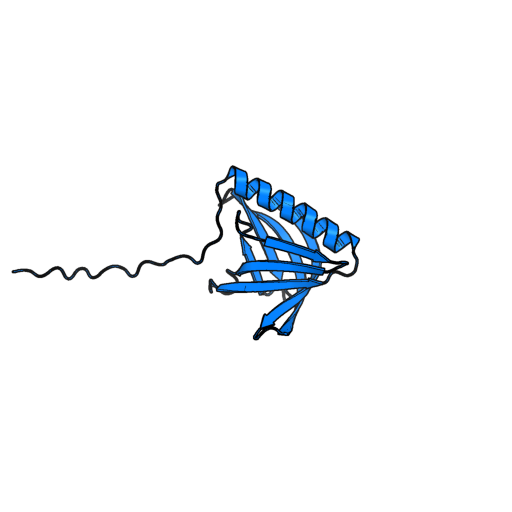CA . ALA A 1 86 ? -5.355 -0.191 5.709 1.00 98.69 86 ALA A CA 1
ATOM 694 C C . ALA A 1 86 ? -5.809 0.657 6.901 1.00 98.69 86 ALA A C 1
ATOM 696 O O . ALA A 1 86 ? -5.481 1.841 6.977 1.00 98.69 86 ALA A O 1
ATOM 697 N N . ALA A 1 87 ? -6.551 0.046 7.824 1.00 98.75 87 ALA A N 1
ATOM 698 C CA . ALA A 1 87 ? -6.928 0.635 9.103 1.00 98.75 87 ALA A CA 1
ATOM 699 C C . ALA A 1 87 ? -6.078 0.020 10.223 1.00 98.75 87 ALA A C 1
ATOM 701 O O . ALA A 1 87 ? -6.141 -1.187 10.477 1.00 98.75 87 ALA A O 1
ATOM 702 N N . PHE A 1 88 ? -5.270 0.856 10.865 1.00 98.75 88 PHE A N 1
ATOM 703 C CA . PHE A 1 88 ? -4.366 0.492 11.952 1.00 98.75 88 PHE A CA 1
ATOM 704 C C . PHE A 1 88 ? -5.035 0.679 13.314 1.00 98.75 88 PHE A C 1
ATOM 706 O O . PHE A 1 88 ? -6.072 1.329 13.431 1.00 98.75 88 PHE A O 1
ATOM 713 N N . GLU A 1 89 ? -4.448 0.115 14.367 1.00 98.19 89 GLU A N 1
ATOM 714 C CA . GLU A 1 89 ? -4.970 0.290 15.727 1.00 98.19 89 GLU A CA 1
ATOM 715 C C . GLU A 1 89 ? -4.800 1.730 16.237 1.00 98.19 89 GLU A C 1
ATOM 717 O O . GLU A 1 89 ? -5.661 2.238 16.954 1.00 98.19 89 GLU A O 1
ATOM 722 N N . THR A 1 90 ? -3.721 2.405 15.835 1.00 98.44 90 THR A N 1
ATOM 723 C CA . THR A 1 90 ? -3.381 3.760 16.283 1.00 98.44 90 THR A CA 1
ATOM 724 C C . THR A 1 90 ? -3.081 4.689 15.109 1.00 98.44 90 THR A C 1
ATOM 726 O O . THR A 1 90 ? -2.708 4.243 14.021 1.00 98.44 90 THR A O 1
ATOM 729 N N . GLU A 1 91 ? -3.233 5.996 15.335 1.00 98.50 91 GLU A N 1
ATOM 730 C CA . GLU A 1 91 ? -2.823 7.027 14.371 1.00 98.50 91 GLU A CA 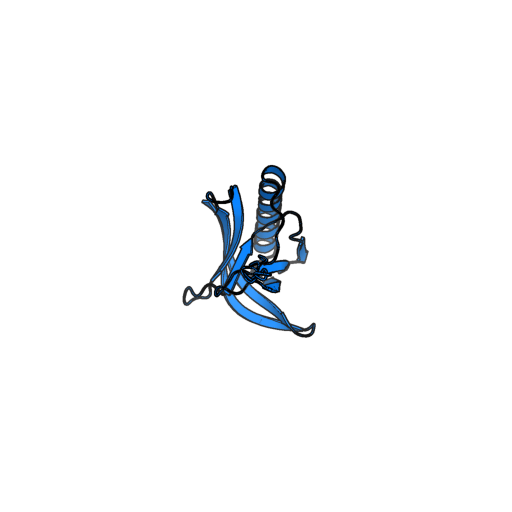1
ATOM 731 C C . GLU A 1 91 ? -1.305 6.982 14.140 1.00 98.50 91 GLU A C 1
ATOM 733 O O . GLU A 1 91 ? -0.874 6.951 12.992 1.00 98.50 91 GLU A O 1
ATOM 738 N N . ASP A 1 92 ? -0.506 6.820 15.201 1.00 98.50 92 ASP A N 1
ATOM 739 C CA . ASP A 1 92 ? 0.957 6.690 15.119 1.00 98.50 92 ASP A CA 1
ATOM 740 C C . ASP A 1 92 ? 1.408 5.559 14.173 1.00 98.50 92 ASP A C 1
ATOM 742 O O . ASP A 1 92 ? 2.359 5.717 13.407 1.00 98.50 92 ASP A O 1
ATOM 746 N N . ALA A 1 93 ? 0.722 4.409 14.190 1.00 98.56 93 ALA A N 1
ATOM 747 C CA . ALA A 1 93 ? 1.033 3.297 13.292 1.00 98.56 93 ALA A CA 1
ATOM 748 C C . ALA A 1 93 ? 0.736 3.642 11.824 1.00 98.56 93 ALA A C 1
ATOM 750 O O . ALA A 1 93 ? 1.529 3.309 10.939 1.00 98.56 93 ALA A O 1
ATOM 751 N N . ALA A 1 94 ? -0.373 4.340 11.562 1.00 98.75 94 ALA A N 1
ATOM 752 C CA . ALA A 1 94 ? -0.710 4.812 10.223 1.00 98.75 94 ALA A CA 1
ATOM 753 C C . ALA A 1 94 ? 0.283 5.877 9.734 1.00 98.75 94 ALA A C 1
ATOM 755 O O . ALA A 1 94 ? 0.736 5.816 8.589 1.00 98.75 94 ALA A O 1
ATOM 756 N N . GLU A 1 95 ? 0.675 6.812 10.603 1.00 98.69 95 GLU A N 1
ATOM 757 C CA . GLU A 1 95 ? 1.684 7.830 10.300 1.00 98.69 95 GLU A CA 1
ATOM 758 C C . GLU A 1 95 ? 3.030 7.194 9.965 1.00 98.69 95 GLU A C 1
ATOM 760 O O . GLU A 1 95 ? 3.638 7.533 8.947 1.00 98.69 95 GLU A O 1
ATOM 765 N N . GLN A 1 96 ? 3.475 6.220 10.761 1.00 98.69 96 GLN A N 1
ATOM 766 C CA . GLN A 1 96 ? 4.728 5.521 10.507 1.00 98.69 96 GLN A CA 1
ATOM 767 C C . GLN A 1 96 ? 4.677 4.724 9.196 1.00 98.69 96 GLN A C 1
ATOM 769 O O . GLN A 1 96 ? 5.645 4.756 8.433 1.00 98.69 96 GLN A O 1
ATOM 774 N N . PHE A 1 97 ? 3.550 4.075 8.886 1.00 98.75 97 PHE A N 1
ATOM 775 C C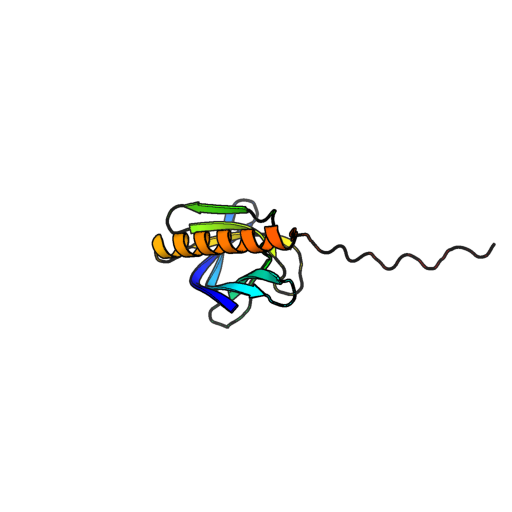A . PHE A 1 97 ? 3.343 3.415 7.595 1.00 98.75 97 PHE A CA 1
ATOM 776 C C . PHE A 1 97 ? 3.433 4.410 6.430 1.00 98.75 97 PHE A C 1
ATOM 778 O O . PHE A 1 97 ? 4.137 4.153 5.453 1.00 98.75 97 PHE A O 1
ATOM 785 N N . TYR A 1 98 ? 2.779 5.569 6.547 1.00 98.75 98 TYR A N 1
ATOM 786 C CA . TYR A 1 98 ? 2.804 6.616 5.525 1.00 98.75 98 TYR A CA 1
ATOM 787 C C . TYR A 1 98 ? 4.206 7.219 5.332 1.00 98.75 98 TYR A C 1
ATOM 789 O O . TYR A 1 98 ? 4.647 7.402 4.197 1.00 98.75 98 TYR A O 1
ATOM 797 N N . ILE A 1 99 ? 4.946 7.480 6.415 1.00 98.62 99 ILE A N 1
ATOM 798 C CA . ILE A 1 99 ? 6.337 7.958 6.356 1.00 98.62 99 ILE A CA 1
ATOM 799 C C . ILE A 1 99 ? 7.220 6.935 5.637 1.00 98.62 99 ILE A C 1
ATOM 801 O O . ILE A 1 99 ? 7.968 7.298 4.729 1.00 98.62 99 ILE A O 1
ATOM 805 N N . THR A 1 100 ? 7.106 5.653 5.992 1.00 98.69 100 THR A N 1
ATOM 806 C CA . THR A 1 100 ? 7.879 4.589 5.340 1.00 98.69 100 THR A CA 1
ATOM 807 C C . THR A 1 100 ? 7.479 4.413 3.871 1.00 98.69 100 THR A C 1
ATOM 809 O O . THR A 1 100 ? 8.343 4.188 3.027 1.00 98.69 100 THR A O 1
ATOM 812 N N . PHE A 1 101 ? 6.201 4.587 3.525 1.00 98.56 101 PHE A N 1
ATOM 813 C CA . PHE A 1 101 ? 5.755 4.639 2.131 1.00 98.56 101 PHE A CA 1
ATOM 814 C C . PHE A 1 101 ? 6.424 5.788 1.360 1.00 98.56 101 PHE A C 1
ATOM 816 O O . PHE A 1 101 ? 6.907 5.577 0.250 1.00 98.56 101 PHE A O 1
ATOM 823 N N . ARG A 1 102 ? 6.509 6.989 1.947 1.00 98.44 102 ARG A N 1
ATOM 824 C CA . ARG A 1 102 ? 7.189 8.137 1.323 1.00 98.44 102 ARG A CA 1
ATOM 825 C C . ARG A 1 102 ? 8.679 7.880 1.109 1.00 98.44 102 ARG A C 1
ATOM 827 O O . ARG A 1 102 ? 9.202 8.286 0.078 1.00 98.44 102 ARG A O 1
ATOM 834 N N . GLU A 1 103 ? 9.343 7.185 2.031 1.00 97.81 103 GLU A N 1
ATOM 835 C CA . GLU A 1 103 ? 10.711 6.695 1.811 1.00 97.81 103 GLU A CA 1
ATOM 836 C C . GLU A 1 103 ? 10.762 5.719 0.624 1.00 97.81 103 GLU A C 1
ATOM 838 O O . GLU A 1 103 ? 11.641 5.818 -0.229 1.00 97.81 103 GLU A O 1
ATOM 843 N N . GLY A 1 104 ? 9.768 4.833 0.523 1.00 97.62 104 GLY A N 1
ATOM 844 C CA . GLY A 1 104 ? 9.555 3.941 -0.614 1.00 97.62 104 GLY A CA 1
ATOM 845 C C . GLY A 1 104 ? 9.499 4.654 -1.967 1.00 97.62 104 GLY A C 1
ATOM 846 O O . GLY A 1 104 ? 10.182 4.244 -2.907 1.00 97.62 104 GLY A O 1
ATOM 847 N N . VAL A 1 105 ? 8.750 5.757 -2.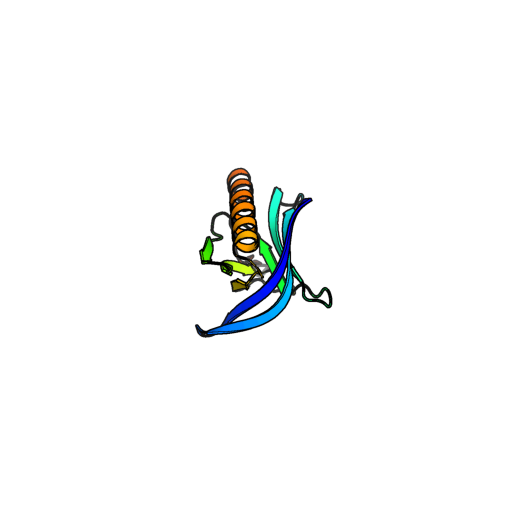042 1.00 97.56 105 VAL A N 1
ATOM 848 C CA . VAL A 1 105 ? 8.661 6.607 -3.243 1.00 97.56 105 VAL A CA 1
ATOM 849 C C . VAL A 1 105 ? 10.021 7.213 -3.595 1.00 97.56 105 VAL A C 1
ATOM 851 O O . VAL A 1 105 ? 10.392 7.223 -4.763 1.00 97.56 105 VAL A O 1
ATOM 854 N N . THR A 1 106 ? 10.824 7.625 -2.611 1.00 97.31 106 THR A N 1
ATOM 855 C CA . THR A 1 106 ? 12.192 8.114 -2.860 1.00 97.31 106 THR A CA 1
ATOM 856 C C . THR A 1 106 ? 13.084 7.042 -3.506 1.00 97.31 106 THR A C 1
ATOM 858 O O . THR A 1 106 ? 13.925 7.361 -4.344 1.00 97.31 106 THR A O 1
ATOM 861 N N . TYR A 1 107 ? 12.925 5.756 -3.166 1.00 96.56 107 TYR A N 1
ATOM 862 C CA . TYR A 1 107 ? 13.641 4.682 -3.876 1.00 96.56 107 TYR A CA 1
ATOM 863 C C . TYR A 1 107 ? 13.151 4.519 -5.321 1.00 96.56 107 TYR A C 1
ATOM 865 O O . TYR A 1 107 ? 13.968 4.280 -6.214 1.00 96.56 107 TYR A O 1
ATOM 873 N N . ALA A 1 108 ? 11.845 4.684 -5.555 1.00 96.75 108 ALA A N 1
ATOM 874 C CA . ALA A 1 108 ? 11.264 4.666 -6.895 1.00 96.75 108 ALA A CA 1
ATOM 875 C C . ALA A 1 108 ? 11.775 5.826 -7.762 1.00 96.75 108 ALA A C 1
ATOM 877 O O . ALA A 1 108 ? 12.105 5.602 -8.921 1.00 96.75 108 ALA A O 1
ATOM 878 N N . GLU A 1 109 ? 11.926 7.028 -7.196 1.00 95.94 109 GLU A N 1
ATOM 879 C CA . GLU A 1 109 ? 12.521 8.193 -7.870 1.00 95.94 109 GLU A CA 1
ATOM 880 C C . GLU A 1 109 ? 13.959 7.933 -8.322 1.00 95.94 109 GLU A C 1
ATOM 882 O O . GLU A 1 109 ? 14.307 8.208 -9.469 1.00 95.94 109 GLU A O 1
ATOM 887 N N . HIS A 1 110 ? 14.795 7.357 -7.457 1.00 94.06 110 HIS A N 1
ATOM 888 C CA . HIS 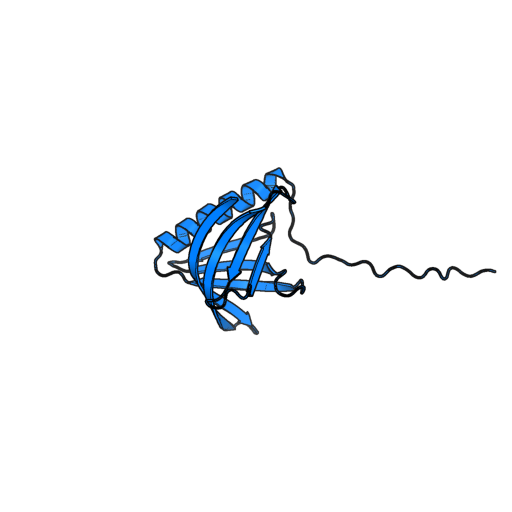A 1 110 ? 16.185 7.054 -7.807 1.00 94.06 110 HIS A CA 1
ATOM 889 C C . HIS A 1 110 ? 16.334 5.943 -8.853 1.00 94.06 110 HIS A C 1
ATOM 891 O O . HIS A 1 110 ? 17.371 5.870 -9.513 1.00 94.06 110 HIS A O 1
ATOM 897 N N . SER A 1 111 ? 15.322 5.085 -8.982 1.00 93.69 111 SER A N 1
ATOM 898 C CA . SER A 1 111 ? 15.348 3.902 -9.848 1.00 93.69 111 SER A CA 1
ATOM 899 C C . SER A 1 111 ? 14.417 4.021 -11.062 1.00 93.69 111 SER A C 1
ATOM 901 O O . SER A 1 111 ? 14.287 3.057 -11.809 1.00 93.69 111 SER A O 1
ATOM 903 N N . ASP A 1 112 ? 13.778 5.182 -11.251 1.00 94.31 112 ASP A N 1
ATOM 904 C CA . ASP A 1 112 ? 12.801 5.473 -12.313 1.00 94.31 112 ASP A CA 1
ATOM 905 C C . ASP A 1 112 ? 11.669 4.425 -12.415 1.00 94.31 112 ASP A C 1
ATOM 907 O O . ASP A 1 112 ? 11.302 3.947 -13.490 1.00 94.31 112 ASP A O 1
ATOM 911 N N . ILE A 1 113 ? 11.128 4.013 -11.262 1.00 94.69 113 ILE A N 1
ATOM 912 C CA . ILE A 1 113 ? 10.101 2.965 -11.181 1.00 94.69 113 ILE A CA 1
ATOM 913 C C . ILE A 1 113 ? 8.712 3.579 -11.348 1.00 94.69 113 ILE A C 1
ATOM 915 O O . ILE A 1 113 ? 8.240 4.318 -10.486 1.00 94.69 113 ILE A O 1
ATOM 919 N N . VAL A 1 114 ? 8.004 3.195 -12.409 1.00 93.25 114 VAL A N 1
ATOM 920 C CA . VAL A 1 114 ? 6.586 3.527 -12.615 1.00 93.25 114 VAL A CA 1
ATOM 921 C C . VAL A 1 114 ? 5.764 2.245 -12.579 1.00 93.25 114 VAL A C 1
ATOM 923 O O . VAL A 1 114 ? 6.017 1.319 -13.352 1.00 93.25 114 VAL A O 1
ATOM 926 N N . ASP A 1 115 ? 4.771 2.197 -11.693 1.00 88.75 115 ASP A N 1
ATOM 927 C CA . ASP A 1 115 ? 3.901 1.039 -11.536 1.00 88.75 115 ASP A CA 1
ATOM 928 C C . ASP A 1 115 ? 2.917 0.941 -12.710 1.00 88.75 115 ASP A C 1
ATOM 930 O O . ASP A 1 115 ? 2.236 1.910 -13.050 1.00 88.75 115 ASP A O 1
ATOM 934 N N . ASN A 1 116 ? 2.861 -0.215 -13.366 1.00 89.19 116 ASN A N 1
ATOM 935 C CA . ASN A 1 116 ? 2.050 -0.437 -14.559 1.00 89.19 116 ASN A CA 1
ATOM 936 C C . ASN A 1 116 ? 1.587 -1.890 -14.629 1.00 89.19 116 ASN A C 1
ATOM 938 O O . ASN A 1 116 ? 2.295 -2.806 -14.213 1.00 89.19 116 ASN A O 1
ATOM 942 N N . ILE A 1 117 ? 0.413 -2.110 -15.226 1.00 85.50 117 ILE A N 1
ATOM 943 C CA . ILE A 1 117 ? -0.014 -3.461 -15.591 1.00 85.50 117 ILE A CA 1
ATOM 944 C C . ILE A 1 117 ? 0.944 -3.958 -16.682 1.00 85.50 117 ILE A C 1
ATOM 946 O O . ILE A 1 117 ? 1.048 -3.295 -17.720 1.00 85.50 117 ILE A O 1
ATOM 950 N N . PRO A 1 118 ? 1.638 -5.095 -16.487 1.00 82.81 118 PRO A N 1
ATOM 951 C CA . PRO A 1 118 ? 2.506 -5.647 -17.514 1.00 82.81 118 PRO A CA 1
ATOM 952 C C . PRO A 1 118 ? 1.708 -5.918 -18.790 1.00 82.81 118 PRO A C 1
ATOM 954 O O . PRO A 1 118 ? 0.740 -6.680 -18.781 1.00 82.81 118 PRO A O 1
ATOM 957 N N . THR A 1 119 ? 2.117 -5.319 -19.906 1.00 78.31 119 THR A N 1
ATOM 958 C CA . THR A 1 119 ? 1.634 -5.729 -21.223 1.00 78.31 119 THR A CA 1
ATOM 959 C C . THR A 1 119 ? 2.419 -6.961 -21.636 1.00 78.31 119 THR A C 1
ATOM 961 O O . THR A 1 119 ? 3.554 -6.857 -22.105 1.00 78.31 119 THR A O 1
ATOM 964 N N . PHE A 1 120 ? 1.833 -8.138 -21.449 1.00 67.81 120 PHE A N 1
ATOM 965 C CA . PHE A 1 120 ? 2.297 -9.320 -22.159 1.00 67.81 120 PHE A CA 1
ATOM 966 C C . PHE A 1 120 ? 1.914 -9.101 -23.622 1.00 67.81 120 PHE A C 1
ATOM 968 O O . PHE A 1 120 ? 0.744 -9.216 -23.970 1.00 67.81 120 PHE A O 1
ATOM 975 N N . ALA A 1 121 ? 2.864 -8.664 -24.450 1.00 54.38 121 ALA A N 1
ATOM 976 C CA . ALA A 1 121 ? 2.650 -8.665 -25.888 1.00 54.38 121 ALA A CA 1
ATOM 977 C C . ALA A 1 121 ? 2.259 -10.094 -26.283 1.00 54.38 121 ALA A C 1
ATOM 979 O O . ALA A 1 121 ? 2.992 -11.036 -25.964 1.00 54.38 121 ALA A O 1
ATOM 980 N N . ASP A 1 122 ? 1.099 -10.253 -26.923 1.00 52.84 122 ASP A N 1
ATOM 981 C CA . ASP A 1 122 ? 0.798 -11.490 -27.631 1.00 52.84 122 ASP A CA 1
ATOM 982 C C . ASP A 1 122 ? 1.981 -11.750 -28.576 1.00 52.84 122 ASP A C 1
ATOM 984 O O . ASP A 1 122 ? 2.431 -10.809 -29.239 1.00 52.84 122 ASP A O 1
ATOM 988 N N . PRO A 1 123 ? 2.552 -12.966 -28.620 1.00 53.50 123 PRO A N 1
ATOM 989 C CA . PRO A 1 123 ? 3.545 -13.276 -29.634 1.00 53.50 123 PRO A CA 1
ATOM 990 C C . PRO A 1 123 ? 2.883 -13.055 -30.998 1.00 53.50 123 PRO A C 1
ATOM 992 O O . PRO A 1 123 ? 1.988 -13.809 -31.378 1.00 53.50 123 PRO A O 1
ATOM 995 N N . GLU A 1 124 ? 3.264 -11.977 -31.687 1.00 54.06 124 GLU A N 1
ATOM 996 C CA . GLU A 1 124 ? 2.759 -11.652 -33.018 1.00 54.06 124 GLU A CA 1
ATOM 997 C C . GLU A 1 124 ? 2.974 -12.850 -33.952 1.00 54.06 124 GLU A C 1
ATOM 999 O O . GLU A 1 124 ? 4.098 -13.294 -34.175 1.00 54.06 124 GLU A O 1
ATOM 1004 N N . ASP A 1 125 ? 1.855 -13.385 -34.440 1.00 51.22 125 ASP A N 1
ATOM 1005 C CA . ASP A 1 125 ? 1.607 -13.830 -35.813 1.00 51.22 125 ASP A CA 1
ATOM 1006 C C . ASP A 1 125 ? 2.851 -13.926 -36.727 1.00 51.22 125 ASP A C 1
ATOM 1008 O O . ASP A 1 125 ? 3.119 -13.071 -37.572 1.00 51.22 125 ASP A O 1
ATOM 1012 N N . ASP A 1 126 ? 3.550 -15.060 -36.653 1.00 47.88 126 ASP A N 1
ATOM 1013 C CA . ASP A 1 126 ? 4.555 -15.508 -37.632 1.00 47.88 126 ASP A CA 1
ATOM 1014 C C . ASP A 1 126 ? 3.886 -15.991 -38.947 1.00 47.88 126 ASP A C 1
ATOM 1016 O O . ASP A 1 126 ? 4.222 -17.028 -39.519 1.00 47.88 126 ASP A O 1
ATOM 1020 N N . ASN A 1 127 ? 2.886 -15.256 -39.443 1.00 52.34 127 ASN A N 1
ATOM 1021 C CA . ASN A 1 127 ? 2.196 -15.536 -40.704 1.00 52.34 127 ASN A CA 1
ATOM 1022 C C . ASN A 1 127 ? 2.247 -14.330 -41.646 1.00 52.34 127 ASN A C 1
ATOM 1024 O O . ASN A 1 127 ? 1.234 -13.820 -42.128 1.00 52.34 127 ASN A O 1
ATOM 1028 N N . VAL A 1 128 ? 3.465 -13.913 -41.993 1.00 49.56 128 VAL A N 1
ATOM 1029 C CA . VAL A 1 128 ? 3.682 -13.114 -43.202 1.00 49.56 128 VAL A CA 1
ATOM 1030 C C . VAL A 1 128 ? 3.877 -14.063 -44.386 1.00 49.56 128 VAL A C 1
ATOM 1032 O O . VAL A 1 128 ? 4.975 -14.519 -44.689 1.00 49.56 128 VAL A O 1
ATOM 1035 N N . VAL A 1 129 ? 2.739 -14.381 -45.004 1.00 51.75 129 VAL A N 1
ATOM 1036 C CA . VAL A 1 129 ? 2.511 -14.714 -46.420 1.00 51.75 129 VAL A CA 1
ATOM 1037 C C . VAL A 1 129 ? 3.754 -14.940 -47.296 1.00 51.75 129 VAL A C 1
ATOM 1039 O O . VAL A 1 129 ? 4.410 -14.002 -47.748 1.00 51.75 129 VAL A O 1
ATOM 1042 N N . ALA A 1 130 ? 3.989 -16.202 -47.663 1.00 48.28 130 ALA A N 1
ATOM 1043 C CA . ALA A 1 130 ? 4.700 -16.523 -48.893 1.00 48.28 130 ALA A CA 1
ATOM 1044 C C . ALA A 1 130 ? 3.795 -16.178 -50.089 1.00 48.28 130 ALA A C 1
ATOM 1046 O O . ALA A 1 130 ? 2.762 -16.822 -50.281 1.00 48.28 130 ALA A O 1
ATOM 1047 N N . ASN A 1 131 ? 4.188 -15.170 -50.869 1.00 48.03 131 ASN A N 1
ATOM 1048 C CA . ASN A 1 131 ? 3.727 -14.939 -52.240 1.00 48.03 131 ASN A CA 1
ATOM 1049 C C . ASN A 1 131 ? 4.932 -14.978 -53.177 1.00 48.03 131 ASN A C 1
ATOM 1051 O O . ASN A 1 131 ? 5.938 -14.307 -52.851 1.00 48.03 131 ASN A O 1
#

pLDDT: mean 91.44, std 13.2, range [47.88, 98.75]

Foldseek 3Di:
DWPAKAWWWKWWQDPNDTHTDATFMWTKDQDPVLQAIWIWTAHPVRQTPFTFTLALPWDWDDDWQKIWIWAFTCHPNDTDIIIMMIGHPGSVSRVSVVVVSVVRHVSNVVRVGDGDRDPPPDPDDPDDDDD

Radius of gyration: 17.1 Å; chains: 1; bounding box: 35×28×68 Å

Sequence (131 aa):
MIMFKERCALSEQVENEWKPVSSGTIFIYYDNEIYGTRINFSDDCNVVLSNTLIGLNTEMKISQNVCTWTAVEAANNLYQWRNLQAAFETEDAAEQFYITFREGVTYAEHSDIVDNIPTFADPEDDNVVAN

Secondary structure (DSSP, 8-state):
-EEEEEEEEEEEEETTEEEEEEEEEEEEEEETTTTEEEEEEEETT--EEEEEEE-TT-EEEEETTEEEEEEEE-GGG--EEEEEEEEESSHHHHHHHHHHHHHHHHHHHHHT-------------------

Organism: NCBI:txid1629725